Protein 3RX9 (pdb70)

Foldseek 3Di:
DAFKAKAKEFEAQQALADPVRHRDKWKKKKFQFLDCPVVVPDALCCVPPNDPVVRVVGTPDMDIDIAGRRGMDIGIGGRDPSRQKMKMFIPGPDAPRVVPFRMDMDGPVRGDRPDHFYWYGYYRGIDTDD

Secondary structure (DSSP, 8-state):
---EEEEEEEEEEEES--TT-----EEEEEEEES-SHHHHH--HHHHHH---HHHHHHEEEEEEEEEPTT-EEEEEEEPPTT--EEEEEE--SS--TTTT-SEEEEEGGG--SSSPEEEEEEETEEEEE-

Radius of gyration: 14.17 Å; Cα contacts (8 Å, |Δi|>4): 358; chains: 1; bounding box: 34×42×23 Å

InterPro domains:
  IPR017734 Type VI secretion system, lipoprotein SciN [PF12790] (48-165)
  IPR017734 Type VI secretion system, lipoprotein SciN [PTHR37625] (12-172)
  IPR017734 Type VI secretion system, lipoprotein SciN [TIGR03352] (14-154)
  IPR038706 Type VI secretion protein SciN-like superfamily [G3DSA:2.60.40.4150] (45-178)

Nearest PDB structures (foldseek):
  6hs7-assembly1_F  TM=9.892E-01  e=8.458E-25  Escherichia coli
  4y7o-assembly1_C  TM=9.922E-01  e=5.433E-24  Escherichia coli
  4y7o-assembly2_D  TM=1.000E+00  e=2.293E-23  Escherichia coli
  3zhn-assembly1_A  TM=7.893E-01  e=9.051E-12  Pseudomonas aeruginosa PAO1
  4a1r-assembly5_A  TM=8.270E-01  e=6.807E-10  Serratia marcescens

CATH classification: 2.60.40.4150

Sequence (130 aa):
QIKTLHLDIRARREAINTSSSAAGIIPLSSVVVRRIIYQLKDNRRSSFDSSADYQALFTGDNNEILAGDIIAQQKDVWWLLQPGGSVAVDMPLDDAAKFTGVAAMMFLEEPDQKKKNTWRVVVLLGRRDDELEPDTTPRLIEEVSSGNTLLTLLP

Organism: Escherichia coli (strain 55989 / EAEC) (NCBI:txid585055)

B-factor: mean 19.17, std 13.49, range [5.89, 102.78]

Solvent-accessible surface area: 7003 Å² total; per-residue (Å²): 117,24,178,28,0,35,2,32,0,115,12,136,132,55,0,6,38,31,106,85,43,103,53,75,20,2,39,0,40,0,2,2,0,103,53,43,186,22,0,63,93,8,76,41,130,31,13,24,102,38,137,46,150,137,6,65,39,20,44,60,34,78,86,72,15,149,0,94,41,38,22,56,29,75,0,90,29,109,9,62,126,53,1,112,38,1,0,0,0,0,67,1,106,93,28,31,102,201,148,75,42,3,28,25,41,0,13,64,151,76,11,87,66,129,78,63,58,41,0,36,0,31,29,47,40,10,53,48,59,163

Structure (mmCIF, N/CA/C/O backbone):
data_3RX9
#
_entry.id   3RX9
#
_cell.length_a   78.070
_cell.length_b   78.070
_cell.length_c   46.980
_cell.angle_alpha   90.00
_cell.angle_beta   90.00
_cell.angle_gamma   120.00
#
_symmetry.space_group_name_H-M   'P 31 2 1'
#
loop_
_entity.id
_entity.type
_entity.pdbx_description
1 polymer 'Putative uncharacterized protein'
2 non-polymer 'SULFATE ION'
3 water water
#
loop_
_atom_site.group_PDB
_atom_site.id
_atom_site.type_symbol
_atom_site.label_atom_id
_atom_site.label_alt_id
_atom_site.label_comp_id
_atom_site.label_asym_id
_atom_site.label_entity_id
_atom_site.label_seq_id
_atom_site.pdbx_PDB_ins_code
_atom_site.Cartn_x
_atom_site.Cartn_y
_atom_site.Cartn_z
_atom_site.occupancy
_atom_site.B_iso_or_equiv
_atom_site.auth_seq_id
_atom_site.auth_comp_id
_atom_site.auth_asym_id
_atom_site.auth_atom_id
_atom_site.pdbx_PDB_model_num
ATOM 1 N N . GLN A 1 22 ? -22.105 14.747 -1.253 1.00 62.93 22 GLN A N 1
ATOM 2 C CA . GLN A 1 22 ? -21.162 14.832 -2.407 1.00 55.02 22 GLN A CA 1
ATOM 3 C C . GLN A 1 22 ? -20.054 15.839 -2.164 1.00 55.06 22 GLN A C 1
ATOM 4 O O . GLN A 1 22 ? -18.866 15.497 -2.192 1.00 52.92 22 GLN A O 1
ATOM 5 N N . ILE A 1 23 ? -20.446 17.088 -1.928 1.00 43.00 23 ILE A N 1
ATOM 6 C CA . ILE A 1 23 ? -19.501 18.145 -1.606 1.00 33.43 23 ILE A CA 1
ATOM 7 C C . ILE A 1 23 ? -19.576 18.473 -0.104 1.00 27.63 23 ILE A C 1
ATOM 8 O O . ILE A 1 23 ? -20.540 19.064 0.362 1.00 37.42 23 ILE A O 1
ATOM 13 N N . LYS A 1 24 ? -18.547 18.068 0.634 1.00 23.46 24 LYS A N 1
ATOM 14 C CA . LYS A 1 24 ? -18.385 18.362 2.056 1.00 22.44 24 LYS A CA 1
ATOM 15 C C . LYS A 1 24 ? -17.756 19.750 2.276 1.00 16.25 24 LYS A C 1
ATOM 16 O O . LYS A 1 24 ? -18.084 20.449 3.247 1.00 15.94 24 LYS A O 1
ATOM 22 N N . THR A 1 25 ? -16.835 20.119 1.396 1.00 15.36 25 THR A N 1
ATOM 23 C CA . THR A 1 25 ? -16.016 21.317 1.586 1.00 13.94 25 THR A CA 1
ATOM 24 C C . THR A 1 25 ? -16.068 22.183 0.357 1.00 12.57 25 THR A C 1
ATOM 25 O O . THR A 1 25 ? -15.940 21.689 -0.766 1.00 13.91 25 THR A O 1
ATOM 29 N N . LEU A 1 26 ? -16.259 23.483 0.585 1.00 10.66 26 LEU A N 1
ATOM 30 C CA . LEU A 1 26 ? -16.157 24.508 -0.453 1.00 10.00 26 LEU A CA 1
ATOM 31 C C . LEU A 1 26 ? -14.670 24.806 -0.678 1.00 9.72 26 LEU A C 1
ATOM 32 O O . LEU A 1 26 ? -13.987 25.281 0.242 1.00 11.19 26 LEU A O 1
ATOM 37 N N . HIS A 1 27 ? -14.175 24.560 -1.896 1.00 9.63 27 HIS A N 1
ATOM 38 C CA . HIS A 1 27 ? -12.779 24.849 -2.239 1.00 9.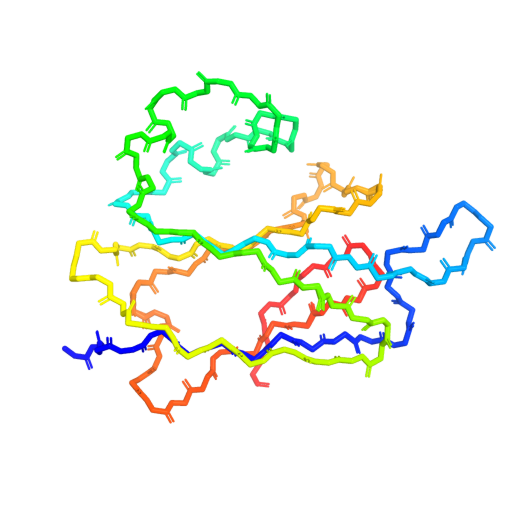63 27 HIS A CA 1
ATOM 39 C C . HIS A 1 27 ? -12.760 25.896 -3.314 1.00 9.43 27 HIS A C 1
ATOM 40 O O . HIS A 1 27 ? -13.239 25.665 -4.442 1.00 10.22 27 HIS A O 1
ATOM 47 N N . LEU A 1 28 ? -12.190 27.063 -3.002 1.00 9.40 28 LEU A N 1
ATOM 48 C CA . LEU A 1 28 ? -11.975 28.133 -3.973 1.00 9.53 28 LEU A CA 1
ATOM 49 C C . LEU A 1 28 ? -10.513 28.541 -3.951 1.00 9.11 28 LEU A C 1
ATOM 50 O O . LEU A 1 28 ? -9.867 28.542 -2.887 1.00 10.81 28 LEU A O 1
ATOM 55 N N . ASP A 1 29 ? -9.994 28.954 -5.095 1.00 10.19 29 ASP A N 1
ATOM 56 C CA . ASP A 1 29 ? -8.639 29.505 -5.191 1.00 10.63 29 ASP A CA 1
ATOM 57 C C . ASP A 1 29 ? -8.829 30.883 -5.813 1.00 10.39 29 ASP A C 1
ATOM 58 O O . ASP A 1 29 ? -9.159 30.964 -7.004 1.00 12.28 29 ASP A O 1
ATOM 63 N N . ILE A 1 30 ? -8.673 31.965 -5.049 1.00 9.12 30 ILE A N 1
ATOM 64 C CA . ILE A 1 30 ? -8.949 33.316 -5.525 1.00 8.84 30 ILE A CA 1
ATOM 65 C C . ILE A 1 30 ? -7.603 33.945 -5.805 1.00 9.53 30 ILE A C 1
ATOM 66 O O . ILE A 1 30 ? -6.772 34.075 -4.895 1.00 11.66 30 ILE A O 1
ATOM 71 N N . ARG A 1 31 ? -7.356 34.264 -7.069 1.00 8.66 31 ARG A N 1
ATOM 72 C CA . ARG A 1 31 ? -6.015 34.700 -7.450 1.00 9.04 31 ARG A CA 1
ATOM 73 C C . ARG A 1 31 ? -6.091 36.057 -8.103 1.00 10.32 31 ARG A C 1
ATOM 74 O O . ARG A 1 31 ? -6.911 36.272 -8.985 1.00 11.34 31 ARG A O 1
ATOM 82 N N . ALA A 1 32 ? -5.202 36.966 -7.707 1.00 9.92 32 ALA A N 1
ATOM 83 C CA . ALA A 1 32 ? -5.196 38.322 -8.255 1.00 9.89 32 ALA A CA 1
ATOM 84 C C . ALA A 1 32 ? -4.076 38.528 -9.266 1.00 10.95 32 ALA A C 1
ATOM 85 O O . ALA A 1 32 ? -2.919 38.108 -9.028 1.00 13.21 32 ALA A O 1
ATOM 87 N N . ARG A 1 33 ? -4.398 39.178 -10.367 1.00 10.18 33 ARG A N 1
ATOM 88 C CA A ARG A 1 33 ? -3.383 39.729 -11.265 0.60 11.57 33 ARG A CA 1
ATOM 89 C CA B ARG A 1 33 ? -3.381 39.725 -11.272 0.40 11.77 33 ARG A CA 1
ATOM 90 C C . ARG A 1 33 ? -2.629 40.859 -10.555 1.00 12.94 33 ARG A C 1
ATOM 91 O O . ARG A 1 33 ? -3.041 41.310 -9.482 1.00 11.41 33 ARG A O 1
ATOM 106 N N . GLU A 1 34 ? -1.518 41.328 -11.137 1.00 14.45 34 GLU A N 1
ATOM 107 C CA . GLU A 1 34 ? -0.797 42.430 -10.509 1.00 15.26 34 GLU A CA 1
ATOM 108 C C . GLU A 1 34 ? -1.621 43.720 -10.420 1.00 12.54 34 GLU A C 1
ATOM 109 O O . GLU A 1 34 ? -1.534 44.443 -9.443 1.00 14.40 34 GLU A O 1
ATOM 115 N N . ALA A 1 35 ? -2.413 44.013 -11.454 1.00 11.54 35 ALA A N 1
ATOM 116 C CA . ALA A 1 35 ? -3.233 45.219 -11.462 1.00 11.31 35 ALA A CA 1
ATOM 117 C C . ALA A 1 35 ? -4.659 44.790 -11.123 1.00 12.24 35 ALA A C 1
ATOM 118 O O . ALA A 1 35 ? -5.370 44.162 -11.943 1.00 14.57 35 ALA A O 1
ATOM 120 N N . ILE A 1 36 ? -5.043 45.040 -9.881 1.00 9.70 36 ILE A N 1
ATOM 121 C CA . ILE A 1 36 ? -6.430 44.852 -9.447 1.00 8.66 36 ILE A CA 1
ATOM 122 C C . ILE A 1 36 ? -6.869 46.102 -8.691 1.00 8.08 36 ILE A C 1
ATOM 123 O O . ILE A 1 36 ? -6.039 46.816 -8.094 1.00 9.08 36 ILE A O 1
ATOM 128 N N . ASN A 1 37 ? -8.168 46.362 -8.731 1.00 8.18 37 ASN A N 1
ATOM 129 C CA . ASN A 1 37 ? -8.826 47.317 -7.846 1.00 8.08 37 ASN A CA 1
ATOM 130 C C . ASN A 1 37 ? -8.076 48.642 -7.823 1.00 7.96 37 ASN A C 1
ATOM 131 O O . ASN A 1 37 ? -7.767 49.181 -6.757 1.00 9.60 37 ASN A O 1
ATOM 136 N N . THR A 1 38 ? -7.771 49.179 -9.001 1.00 7.97 38 THR A N 1
ATOM 137 C CA . THR A 1 38 ? -6.878 50.328 -9.032 1.00 8.30 38 THR A CA 1
ATOM 138 C C . THR A 1 38 ? -7.588 51.613 -8.643 1.00 8.53 38 THR A C 1
ATOM 139 O O . THR A 1 38 ? -8.789 51.819 -8.906 1.00 9.00 38 THR A O 1
ATOM 143 N N . SER A 1 39 ? -6.827 52.492 -8.003 1.00 8.01 39 SER A N 1
ATOM 144 C CA A SER A 1 39 ? -7.343 53.822 -7.707 0.96 8.10 39 SER A CA 1
ATOM 145 C CA B SER A 1 39 ? -7.302 53.843 -7.710 0.04 7.18 39 SER A CA 1
ATOM 146 C CA C SER A 1 39 ? -7.349 53.808 -7.695 0.00 9.19 39 SER A CA 1
ATOM 147 C C . SER A 1 39 ? -7.489 54.644 -8.995 1.00 8.08 39 SER A C 1
ATOM 148 O O . SER A 1 39 ? -7.109 54.196 -10.088 1.00 9.06 39 SER A O 1
ATOM 155 N N . ALA A 1 40 ? -8.007 55.865 -8.881 1.00 8.24 40 ALA A N 1
ATOM 156 C CA . ALA A 1 40 ? -8.142 56.685 -10.078 1.00 8.59 40 ALA A CA 1
ATOM 157 C C . ALA A 1 40 ? -6.787 56.972 -10.689 1.00 8.60 40 ALA A C 1
ATOM 158 O O . ALA A 1 40 ? -6.687 57.143 -11.911 1.00 10.09 40 ALA A O 1
ATOM 160 N N . ALA A 1 41 ? -5.734 57.028 -9.866 1.00 8.63 41 ALA A N 1
ATOM 161 C CA . ALA A 1 41 ? -4.364 57.214 -10.349 1.00 8.04 41 ALA A CA 1
ATOM 162 C C . ALA A 1 41 ? -3.765 55.918 -10.929 1.00 8.84 41 ALA A C 1
ATOM 163 O O . ALA A 1 41 ? -2.589 55.928 -11.298 1.00 11.18 41 ALA A O 1
ATOM 165 N N . GLY A 1 42 ? -4.538 54.829 -10.978 1.00 8.45 42 GLY A N 1
ATOM 166 C CA . GLY A 1 42 ? -4.072 53.576 -11.555 1.00 9.74 42 GLY A CA 1
ATOM 167 C C . GLY A 1 42 ? -3.251 52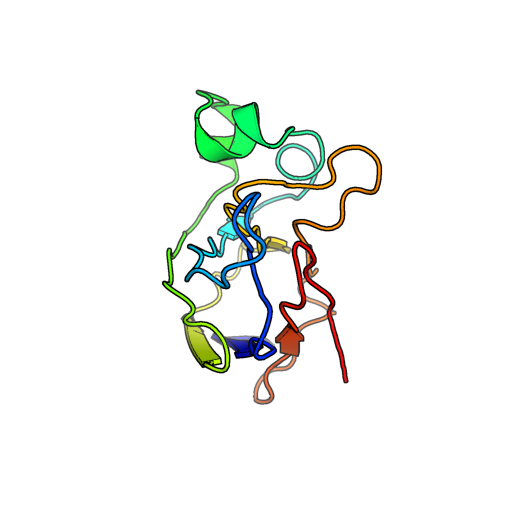.721 -10.615 1.00 9.06 42 GLY A C 1
ATOM 168 O O . GLY A 1 42 ? -2.627 51.776 -11.056 1.00 11.11 42 GLY A O 1
ATOM 169 N N A ILE A 1 43 ? -3.262 53.016 -9.318 0.50 8.29 43 ILE A N 1
ATOM 170 N N B ILE A 1 43 ? -3.255 53.020 -9.317 0.50 8.48 43 ILE A N 1
ATOM 171 C CA A ILE A 1 43 ? -2.424 52.293 -8.369 0.50 8.79 43 ILE A CA 1
ATOM 172 C CA B ILE A 1 43 ? -2.419 52.294 -8.366 0.50 9.12 43 ILE A CA 1
ATOM 173 C C A ILE A 1 43 ? -3.187 51.049 -7.878 0.50 8.52 43 ILE A C 1
ATOM 174 C C B ILE A 1 43 ? -3.183 51.050 -7.874 0.50 8.68 43 ILE A C 1
ATOM 175 O O A ILE A 1 43 ? -4.297 51.171 -7.362 0.50 9.07 43 ILE A O 1
ATOM 176 O O B ILE A 1 43 ? -4.288 51.176 -7.347 0.50 9.38 43 ILE A O 1
ATOM 185 N N . PRO A 1 44 ? -2.618 49.836 -8.060 1.00 9.34 44 PRO A N 1
ATOM 186 C CA . PRO A 1 44 ? -3.307 48.621 -7.580 1.00 9.29 44 PRO A CA 1
ATOM 187 C C . PRO A 1 44 ? -3.478 48.650 -6.069 1.00 8.82 44 PRO A C 1
ATOM 188 O O . PRO A 1 44 ? -2.564 49.066 -5.331 1.00 11.47 44 PRO A O 1
ATOM 192 N N . LEU A 1 45 ? -4.629 48.181 -5.608 1.00 8.44 45 LEU A N 1
ATOM 193 C CA . LEU A 1 45 ? -4.951 48.172 -4.185 1.00 8.77 45 LEU A CA 1
ATOM 194 C C . LEU A 1 45 ? -5.540 46.819 -3.816 1.00 8.39 45 LEU A C 1
ATOM 195 O O . LEU A 1 45 ? -6.262 46.208 -4.611 1.00 9.08 45 LEU A O 1
ATOM 200 N N . SER A 1 46 ? -5.277 46.368 -2.599 1.00 8.59 46 SER A N 1
ATOM 201 C CA A SER A 1 46 ? -5.923 45.157 -2.110 0.16 8.61 46 SER A CA 1
ATOM 202 C CA B SER A 1 46 ? -5.932 45.153 -2.114 0.84 8.42 46 SER A CA 1
ATOM 203 C C . SER A 1 46 ? -7.439 45.349 -2.088 1.00 8.83 46 SER A C 1
ATOM 204 O O . SER A 1 46 ? -7.938 46.473 -2.026 1.00 9.44 46 SER A O 1
ATOM 209 N N . VAL A 1 47 ? -8.161 44.242 -2.109 1.00 7.47 47 VAL A N 1
ATOM 210 C CA . VAL A 1 47 ? -9.611 44.271 -2.150 1.00 7.32 47 VAL A CA 1
ATOM 211 C C . VAL A 1 47 ? -10.171 43.229 -1.187 1.00 7.03 47 VAL A C 1
ATOM 212 O O . VAL A 1 47 ? -9.607 42.137 -1.069 1.00 7.87 47 VAL A O 1
ATOM 216 N N . VAL A 1 48 ? -11.278 43.559 -0.530 1.00 7.41 48 VAL A N 1
ATOM 217 C CA . VAL A 1 48 ? -12.023 42.570 0.251 1.00 7.50 48 VAL A CA 1
ATOM 218 C C . VAL A 1 48 ? -12.903 41.783 -0.685 1.00 7.07 48 VAL A C 1
ATOM 219 O O . VAL A 1 48 ? -13.599 42.359 -1.522 1.00 7.94 48 VAL A O 1
ATOM 223 N N . VAL A 1 49 ? -12.855 40.461 -0.561 1.00 7.05 49 VAL A N 1
ATOM 224 C CA . VAL A 1 49 ? -13.761 39.590 -1.285 1.00 7.51 49 VAL A CA 1
ATOM 225 C C . VAL A 1 49 ? -14.609 38.868 -0.243 1.00 7.04 49 VAL A C 1
ATOM 226 O O . VAL A 1 49 ? -14.074 38.289 0.706 1.00 8.05 49 VAL A O 1
ATOM 230 N N . ARG A 1 50 ? -15.924 38.918 -0.418 1.00 6.44 50 ARG A N 1
ATOM 231 C CA A ARG A 1 50 ? -16.844 38.261 0.489 0.57 6.60 50 ARG A CA 1
ATOM 232 C CA B ARG A 1 50 ? -16.841 38.244 0.496 0.43 6.64 50 ARG A CA 1
ATOM 233 C C . ARG A 1 50 ? -17.390 36.990 -0.169 1.00 6.15 50 ARG A C 1
ATOM 234 O O . ARG A 1 50 ? -17.797 37.003 -1.345 1.00 7.15 50 ARG A O 1
ATOM 249 N N . ILE A 1 51 ? -17.341 35.908 0.592 1.00 5.89 51 ILE A N 1
ATOM 250 C CA A ILE A 1 51 ? -17.809 34.614 0.164 0.90 6.47 51 ILE A CA 1
ATOM 251 C CA B ILE A 1 51 ? -17.812 34.600 0.162 0.10 6.77 51 ILE A CA 1
ATOM 252 C C . ILE A 1 51 ? -19.066 34.295 0.963 1.00 6.93 51 ILE A C 1
ATOM 253 O O . ILE A 1 51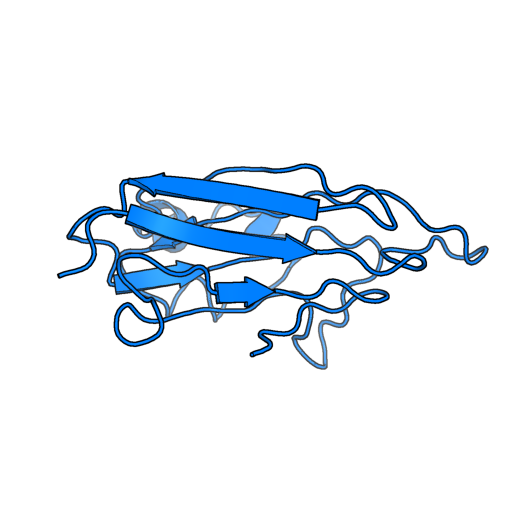 ? -19.052 34.368 2.192 1.00 7.69 51 ILE A O 1
ATOM 262 N N . TYR A 1 52 ? -20.156 33.956 0.283 1.00 7.16 52 TYR A N 1
ATOM 263 C CA . TYR A 1 52 ? -21.452 33.693 0.917 1.00 7.12 52 TYR A CA 1
ATOM 264 C C . TYR A 1 52 ? -21.927 32.296 0.614 1.00 7.76 52 TYR A C 1
ATOM 265 O O . TYR A 1 52 ? -22.022 31.910 -0.559 1.00 9.34 52 TYR A O 1
ATOM 274 N N . GLN A 1 53 ? -22.303 31.558 1.640 1.00 7.69 53 GLN A N 1
ATOM 275 C CA . GLN A 1 53 ? -23.049 30.313 1.435 1.00 6.82 53 GLN A CA 1
ATOM 276 C C . GLN A 1 53 ? -24.516 30.633 1.536 1.00 7.02 53 GLN A C 1
ATOM 277 O O . GLN A 1 53 ? -24.958 31.186 2.556 1.00 8.65 53 GLN A O 1
ATOM 283 N N . LEU A 1 54 ? -25.251 30.335 0.461 1.00 8.17 54 LEU A N 1
ATOM 284 C CA . LEU A 1 54 ? -26.626 30.838 0.304 1.00 8.95 54 LEU A CA 1
ATOM 285 C C . LEU A 1 54 ? -27.669 29.746 0.165 1.00 9.99 54 LEU A C 1
ATOM 286 O O . LEU A 1 54 ? -27.460 28.771 -0.557 1.00 10.53 54 LEU A O 1
ATOM 291 N N . LYS A 1 55 ? -28.812 29.920 0.836 1.00 9.50 55 LYS A N 1
ATOM 292 C CA . LYS A 1 55 ? -29.913 28.982 0.665 1.00 10.78 55 LYS A CA 1
ATOM 293 C C . LYS A 1 55 ? -30.544 29.076 -0.720 1.00 12.44 55 LYS A C 1
ATOM 294 O O . LYS A 1 55 ? -31.121 28.099 -1.203 1.00 14.77 55 LYS A O 1
ATOM 300 N N . ASP A 1 56 ? -30.468 30.254 -1.326 1.00 12.32 56 ASP A N 1
ATOM 301 C CA . ASP A 1 56 ? -31.093 30.558 -2.592 1.00 13.29 56 ASP A CA 1
ATOM 302 C C . ASP A 1 56 ? -30.306 31.706 -3.214 1.00 13.89 56 ASP A C 1
ATOM 303 O O . ASP A 1 56 ? -29.588 32.405 -2.518 1.00 14.30 56 ASP A O 1
ATOM 308 N N . ASN A 1 57 ? -30.479 31.913 -4.514 1.00 14.12 57 ASN A N 1
ATOM 309 C CA . ASN A 1 57 ? -29.712 32.912 -5.249 1.00 14.73 57 ASN A CA 1
ATOM 310 C C . ASN A 1 57 ? -30.471 34.179 -5.596 1.00 14.96 57 ASN A C 1
ATOM 311 O O . ASN A 1 57 ? -29.841 35.150 -6.001 1.00 15.03 57 ASN A O 1
ATOM 316 N N . ARG A 1 58 ? -31.801 34.175 -5.485 1.00 15.53 58 ARG A N 1
ATOM 317 C CA A ARG A 1 58 ? -32.600 35.247 -6.083 0.53 16.55 58 ARG A CA 1
ATOM 318 C CA B ARG A 1 58 ? -32.590 35.246 -6.087 0.47 16.36 58 ARG A CA 1
ATOM 319 C C . ARG A 1 58 ? -32.312 36.598 -5.441 1.00 15.70 58 ARG A C 1
ATOM 320 O O . ARG A 1 58 ? -32.052 37.587 -6.140 1.00 16.65 58 ARG A O 1
ATOM 335 N N . SER A 1 59 ? -32.332 36.658 -4.111 1.00 16.05 59 SER A N 1
ATOM 336 C CA A SER A 1 59 ? -32.076 37.913 -3.416 0.53 16.69 59 SER A CA 1
ATOM 337 C CA B SER A 1 59 ? -32.079 37.932 -3.440 0.47 16.69 59 SER A CA 1
ATOM 338 C C . SER A 1 59 ? -30.665 38.435 -3.669 1.00 14.18 59 SER A C 1
ATOM 339 O O . SER A 1 59 ? -30.464 39.626 -3.952 1.00 15.76 59 SER A O 1
ATOM 344 N N . PHE A 1 60 ? -29.689 37.527 -3.566 1.00 13.04 60 PHE A N 1
ATOM 345 C CA . PHE A 1 60 ? -28.292 37.881 -3.846 1.00 11.23 60 PHE A CA 1
ATOM 346 C C . PHE A 1 60 ? -28.134 38.457 -5.264 1.00 10.25 60 PHE A C 1
ATOM 347 O O . PHE A 1 60 ? -27.532 39.525 -5.467 1.00 11.44 60 PHE A O 1
ATOM 355 N N . ASP A 1 61 ? -28.719 37.768 -6.248 1.00 10.85 61 ASP A N 1
ATOM 356 C CA . ASP A 1 61 ? -28.521 38.153 -7.627 1.00 11.43 61 ASP A CA 1
ATOM 357 C C . ASP A 1 61 ? -29.213 39.474 -7.938 1.00 11.01 61 ASP A C 1
ATOM 358 O O . ASP A 1 61 ? -28.751 40.193 -8.821 1.00 11.14 61 ASP A O 1
ATOM 363 N N . SER A 1 62 ? -30.313 39.779 -7.244 1.00 11.74 62 SER A N 1
ATOM 364 C CA A SER A 1 62 ? -31.093 41.004 -7.483 0.60 13.04 62 SER A CA 1
ATOM 365 C CA B SER A 1 62 ? -31.036 41.022 -7.548 0.40 12.98 62 SER A CA 1
ATOM 366 C C . SER A 1 62 ? -30.511 42.203 -6.737 1.00 13.09 62 SER A C 1
ATOM 367 O O . SER A 1 62 ? -30.814 43.370 -7.058 1.00 17.26 62 SER A O 1
ATOM 372 N N . ALA A 1 63 ? -29.679 41.932 -5.732 1.00 12.60 63 ALA A N 1
ATOM 373 C CA . ALA A 1 63 ? -29.104 43.036 -4.944 1.00 12.93 63 ALA A CA 1
ATOM 374 C C . ALA A 1 63 ? -28.113 43.824 -5.784 1.00 12.79 63 ALA A C 1
ATOM 375 O O . ALA A 1 63 ? -27.344 43.227 -6.541 1.00 15.60 63 ALA A O 1
ATOM 377 N N . ASP A 1 64 ? -28.125 45.150 -5.668 1.00 13.01 64 ASP A N 1
ATOM 378 C CA . ASP A 1 64 ? -27.038 45.941 -6.241 1.00 14.52 64 ASP A CA 1
ATOM 379 C C . ASP A 1 64 ? -25.868 45.992 -5.263 1.00 14.01 64 ASP A C 1
ATOM 380 O O . ASP A 1 64 ? -25.944 45.484 -4.137 1.00 12.58 64 ASP A O 1
ATOM 385 N N . TYR A 1 65 ? -24.770 46.589 -5.712 1.00 14.13 65 TYR A N 1
ATOM 386 C CA . TYR A 1 65 ? -23.563 46.646 -4.927 1.00 12.61 65 TYR A CA 1
ATOM 387 C C . TYR A 1 65 ? -23.814 47.307 -3.564 1.00 13.91 65 TYR A C 1
ATOM 388 O O . TYR A 1 65 ? -23.395 46.799 -2.532 1.00 14.58 65 TYR A O 1
ATOM 397 N N . GLN A 1 66 ? -24.523 48.444 -3.565 1.00 15.69 66 GLN A N 1
ATOM 398 C CA . GLN A 1 66 ? -24.781 49.154 -2.324 1.00 19.54 66 GLN A CA 1
ATOM 399 C C . GLN A 1 66 ? -25.606 48.296 -1.366 1.00 19.11 66 GLN A C 1
ATOM 400 O O . GLN A 1 66 ? -25.347 48.261 -0.160 1.00 23.26 66 GLN A O 1
ATOM 406 N N . ALA A 1 67 ? -26.608 47.610 -1.917 1.00 18.52 67 ALA A N 1
ATOM 407 C CA . ALA A 1 67 ? -27.540 46.787 -1.136 1.00 20.10 67 ALA A CA 1
ATOM 408 C C . ALA A 1 67 ? -26.844 45.579 -0.564 1.00 21.06 67 ALA A C 1
ATOM 409 O O . ALA A 1 67 ? -27.117 45.178 0.568 1.00 27.20 67 ALA A O 1
ATOM 411 N N . LEU A 1 68 ? -25.943 44.989 -1.350 1.00 20.14 68 LEU A N 1
ATOM 412 C CA . LEU A 1 68 ? -25.322 43.764 -0.924 1.00 20.13 68 LEU A CA 1
ATOM 413 C C . LEU A 1 68 ? -24.353 44.066 0.215 1.00 22.30 68 LEU A C 1
ATOM 414 O O . LEU A 1 68 ? -24.327 43.328 1.205 1.00 28.42 68 LEU A O 1
ATOM 419 N N . PHE A 1 69 ? -23.623 45.176 0.109 1.00 23.05 69 PHE A N 1
ATOM 420 C CA . PHE A 1 69 ? -22.547 45.519 1.031 1.00 30.93 69 PHE A CA 1
ATOM 421 C C . PHE A 1 69 ? -22.897 46.471 2.179 1.00 35.69 69 PHE A C 1
ATOM 422 O O . PHE A 1 69 ? -22.249 46.422 3.224 1.00 48.45 69 PHE A O 1
ATOM 430 N N . THR A 1 70 ? -23.887 47.345 1.989 1.00 34.57 70 THR A N 1
ATOM 431 C CA . THR A 1 70 ? -24.262 48.328 3.040 1.00 37.56 70 THR A CA 1
ATOM 432 C C . THR A 1 70 ? -25.738 48.271 3.450 1.00 41.08 70 THR A C 1
ATOM 433 O O . THR A 1 70 ? -26.145 48.939 4.413 1.00 51.17 70 THR A O 1
ATOM 437 N N . GLY A 1 71 ? -26.525 47.460 2.740 1.00 42.63 71 GLY A N 1
ATOM 438 C CA . GLY A 1 71 ? -27.993 47.400 2.919 1.00 43.03 71 GLY A CA 1
ATOM 439 C C . GLY A 1 71 ? -28.537 46.527 4.046 1.00 53.39 71 GLY A C 1
ATOM 440 O O . GLY A 1 71 ? -27.825 45.697 4.627 1.00 54.96 71 GLY A O 1
ATOM 441 N N . ASP A 1 72 ? -29.815 46.718 4.359 1.00 56.38 72 ASP A N 1
ATOM 442 C CA . ASP A 1 72 ? -30.465 45.952 5.419 1.00 57.68 72 ASP A CA 1
ATOM 443 C C . ASP A 1 72 ? -31.529 45.011 4.864 1.00 60.69 72 ASP A C 1
ATOM 444 O O . ASP A 1 72 ? -32.633 44.904 5.421 1.00 68.93 72 ASP A O 1
ATOM 449 N N A ASN A 1 73 ? -31.201 44.346 3.758 0.54 55.98 73 ASN A N 1
ATOM 450 N N B ASN A 1 73 ? -31.189 44.319 3.777 0.46 56.02 73 ASN A N 1
ATOM 451 C CA A ASN A 1 73 ? -32.086 43.343 3.171 0.54 51.59 73 ASN A CA 1
ATOM 452 C CA B ASN A 1 73 ? -32.088 43.345 3.166 0.46 52.04 73 ASN A CA 1
ATOM 453 C C A ASN A 1 73 ? -32.185 42.117 4.064 0.54 50.84 73 ASN A C 1
ATOM 454 C C B ASN A 1 73 ? -32.196 42.108 4.041 0.46 51.05 73 ASN A C 1
ATOM 455 O O A ASN A 1 73 ? -31.230 41.346 4.196 0.54 48.02 73 ASN A O 1
ATOM 456 O O B ASN A 1 73 ? -31.258 41.312 4.131 0.46 50.79 73 ASN A O 1
ATOM 465 N N . GLU A 1 74 ? -33.344 41.966 4.696 1.00 52.60 74 GLU A N 1
ATOM 466 C CA . GLU A 1 74 ? -33.581 40.865 5.613 1.00 49.89 74 GLU A CA 1
ATOM 467 C C . GLU A 1 74 ? -33.873 39.568 4.867 1.00 45.79 74 GLU A C 1
ATOM 468 O O . GLU A 1 74 ? -33.578 38.493 5.383 1.00 41.40 74 GLU A O 1
ATOM 474 N N . ILE A 1 75 ? -34.433 39.658 3.655 1.00 43.94 75 ILE A N 1
ATOM 475 C CA . ILE A 1 75 ? -34.541 38.467 2.808 1.00 39.18 75 ILE A CA 1
ATOM 476 C C . ILE A 1 75 ? -33.123 37.985 2.481 1.00 33.90 75 ILE A C 1
ATOM 477 O O . ILE A 1 75 ? -32.833 36.784 2.602 1.00 35.54 75 ILE A O 1
ATOM 482 N N . LEU A 1 76 ? -32.232 38.900 2.087 1.00 31.88 76 LEU A N 1
ATOM 483 C CA . LEU A 1 76 ? -30.845 38.478 1.866 1.00 25.42 76 LEU A CA 1
ATOM 484 C C . LEU A 1 76 ? -30.221 37.898 3.133 1.00 22.59 76 LEU A C 1
ATOM 485 O O . LEU A 1 76 ? -29.623 36.825 3.087 1.00 18.98 76 LEU A O 1
ATOM 490 N N . ALA A 1 77 ? -30.347 38.599 4.256 1.00 23.17 77 ALA A N 1
ATOM 491 C CA . ALA A 1 77 ? -29.847 38.080 5.532 1.00 23.56 77 ALA A CA 1
ATOM 492 C C . ALA A 1 77 ? -30.386 36.683 5.817 1.00 22.83 77 ALA A C 1
ATOM 493 O O . ALA A 1 77 ? -29.612 35.825 6.260 1.00 21.66 77 ALA A O 1
ATOM 495 N N . GLY A 1 78 ? -31.682 36.453 5.537 1.00 19.61 78 GLY A N 1
ATOM 496 C CA . GLY A 1 78 ? -32.294 35.129 5.727 1.00 19.26 78 GLY A CA 1
ATOM 497 C C . GLY A 1 78 ? -31.672 34.035 4.852 1.00 18.77 78 GLY A C 1
ATOM 498 O O . GLY A 1 78 ? -31.664 32.863 5.218 1.00 24.17 78 GLY A O 1
ATOM 499 N N . ASP A 1 79 ? -31.133 34.412 3.691 1.00 13.87 79 ASP A N 1
ATOM 500 C CA . ASP A 1 79 ? -30.536 33.447 2.776 1.00 12.84 79 ASP A CA 1
ATOM 501 C C . ASP A 1 79 ? -29.089 33.099 3.111 1.00 11.80 79 ASP A C 1
ATOM 502 O O . ASP A 1 79 ? -28.598 32.059 2.672 1.00 11.97 79 ASP A O 1
ATOM 507 N N . ILE A 1 80 ? -28.389 33.937 3.870 1.00 11.09 80 ILE A N 1
ATOM 508 C CA . ILE A 1 80 ? -26.976 33.722 4.115 1.00 9.91 80 ILE A CA 1
ATOM 509 C C . ILE A 1 80 ? -26.797 32.769 5.303 1.00 11.14 80 ILE A C 1
ATOM 510 O O . ILE A 1 80 ? -27.239 33.041 6.411 1.00 15.54 80 ILE A O 1
ATOM 515 N N . ILE A 1 81 ? -26.198 31.622 5.040 1.00 8.39 81 ILE A N 1
ATOM 516 C CA . ILE A 1 81 ? -25.914 30.632 6.073 1.00 8.02 81 ILE A CA 1
ATOM 517 C C . ILE A 1 81 ? -24.572 30.953 6.717 1.00 7.78 81 ILE A C 1
ATOM 518 O O . ILE A 1 81 ? -24.423 30.819 7.935 1.00 9.08 81 ILE A O 1
ATOM 523 N N . ALA A 1 82 ? -23.572 31.304 5.913 1.00 7.32 82 ALA A N 1
ATOM 524 C CA . ALA A 1 82 ? -22.241 31.593 6.414 1.00 7.37 82 ALA A CA 1
ATOM 525 C C . ALA A 1 82 ? -21.615 32.559 5.447 1.00 6.38 82 ALA A C 1
ATOM 526 O O . ALA A 1 82 ? -21.941 32.578 4.251 1.00 7.57 82 ALA A O 1
ATOM 528 N N . GLN A 1 83 ? -20.676 33.338 5.938 1.00 7.19 83 GLN A N 1
ATOM 529 C CA A GLN A 1 83 ? -19.982 34.335 5.143 0.51 7.14 83 GLN A CA 1
ATOM 530 C CA B GLN A 1 83 ? -19.945 34.255 5.069 0.49 7.16 83 GLN A CA 1
ATOM 531 C C . GLN A 1 83 ? -18.547 34.463 5.611 1.00 7.32 83 GLN A C 1
ATOM 532 O O . GLN A 1 83 ? -18.303 34.421 6.819 1.00 8.73 83 GLN A O 1
ATOM 543 N N . LYS A 1 84 ? -17.617 34.658 4.691 1.00 7.54 84 LYS A N 1
ATOM 544 C CA . LYS A 1 84 ? -16.233 34.906 5.044 1.00 8.21 84 LYS A CA 1
ATOM 545 C C . LYS A 1 84 ? -15.748 36.118 4.287 1.00 7.08 84 LYS A C 1
ATOM 546 O O . LYS A 1 84 ? -16.051 36.240 3.099 1.00 7.58 84 LYS A O 1
ATOM 552 N N . ASP A 1 85 ? -14.977 36.993 4.917 1.00 7.50 85 ASP A N 1
ATOM 553 C CA . ASP A 1 85 ? -14.344 38.122 4.231 1.00 7.24 85 ASP A CA 1
ATOM 554 C C . ASP A 1 85 ? -12.859 37.847 4.138 1.00 7.87 85 ASP A C 1
ATOM 555 O O . ASP A 1 85 ? -12.235 37.549 5.161 1.00 10.58 85 ASP A O 1
ATOM 560 N N . VAL A 1 86 ? -12.303 37.889 2.937 1.00 7.38 86 VAL A N 1
ATOM 561 C CA . VAL A 1 86 ? -10.860 37.720 2.764 1.00 8.11 86 VAL A CA 1
ATOM 562 C C . VAL A 1 86 ? -10.277 38.960 2.121 1.00 8.31 86 VAL A C 1
ATOM 563 O O . VAL A 1 86 ? -10.966 39.718 1.422 1.00 10.26 86 VAL A O 1
ATOM 567 N N A TRP A 1 87 ? -8.975 39.144 2.301 0.55 7.96 87 TRP A N 1
ATOM 568 N N B TRP A 1 87 ? -8.996 39.187 2.411 0.45 8.96 87 TRP A N 1
ATOM 569 C CA A TRP A 1 87 ? -8.271 40.343 1.853 0.55 8.07 87 TRP A CA 1
ATOM 570 C CA B TRP A 1 87 ? -8.232 40.274 1.821 0.45 9.56 87 TRP A CA 1
ATOM 571 C C A TRP A 1 87 ? -7.255 39.911 0.827 0.55 7.58 87 TRP A C 1
ATOM 572 C C B TRP A 1 87 ? -7.376 39.698 0.740 0.45 9.10 87 TRP A C 1
ATOM 573 O O A TRP A 1 87 ? -6.289 39.196 1.170 0.55 7.76 87 TRP A O 1
ATOM 574 O O B TRP A 1 87 ? -6.612 38.732 0.956 0.45 9.71 87 TRP A O 1
ATOM 595 N N . LEU A 1 88 ? -7.480 40.292 -0.434 1.00 7.63 88 LEU A N 1
ATOM 596 C CA A LEU A 1 88 ? -6.656 39.854 -1.552 0.75 8.33 88 LEU A CA 1
ATOM 597 C CA B LEU A 1 88 ? -6.682 39.870 -1.586 0.25 8.38 88 LEU A CA 1
ATOM 598 C C . LEU A 1 88 ? -5.688 40.956 -1.943 1.00 8.25 88 LEU A C 1
ATOM 599 O O . LEU A 1 88 ? -6.111 42.060 -2.302 1.00 9.06 88 LEU A O 1
ATOM 608 N N . GLN A 1 89 ? -4.397 40.655 -1.844 1.00 9.77 89 GLN A N 1
ATOM 609 C CA . GLN A 1 89 ? -3.371 41.621 -2.301 1.00 10.92 89 GLN A CA 1
ATOM 610 C C . GLN A 1 89 ? -3.206 41.575 -3.821 1.00 10.96 89 GLN A C 1
ATOM 611 O O . GLN A 1 89 ? -3.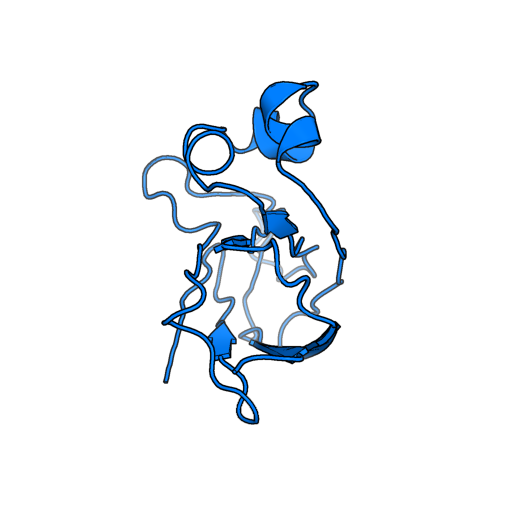334 40.528 -4.433 1.00 10.70 89 GLN A O 1
ATOM 617 N N . PRO A 1 90 ? -2.801 42.696 -4.430 1.00 10.65 90 PRO A N 1
ATOM 618 C CA . PRO A 1 90 ? -2.434 42.656 -5.836 1.00 11.14 90 PRO A CA 1
ATOM 619 C C . PRO A 1 90 ? -1.329 41.603 -6.028 1.00 11.59 90 PRO A C 1
ATOM 620 O O . PRO A 1 90 ? -0.401 41.523 -5.221 1.00 13.02 90 PRO A O 1
ATOM 624 N N . GLY A 1 91 ? -1.484 40.770 -7.055 1.00 11.72 91 GLY A N 1
ATOM 625 C CA . GLY A 1 91 ? -0.548 39.718 -7.355 1.00 13.34 91 GLY A CA 1
ATOM 626 C C . GLY A 1 91 ? -0.596 38.539 -6.393 1.00 14.14 91 GLY A C 1
ATOM 627 O O . GLY A 1 91 ? 0.173 37.584 -6.553 1.00 18.28 91 GLY A O 1
ATOM 628 N N . GLY A 1 92 ? -1.522 38.566 -5.432 1.00 12.56 92 GLY A N 1
ATOM 629 C CA . GLY A 1 92 ? -1.630 37.575 -4.377 1.00 13.29 92 GLY A CA 1
ATOM 630 C C . GLY A 1 92 ? -2.698 36.531 -4.640 1.00 11.04 92 GLY A C 1
ATOM 631 O O . GLY A 1 92 ? -3.264 36.476 -5.714 1.00 12.96 92 GLY A O 1
ATOM 632 N N . SER A 1 93 ? -2.909 35.669 -3.662 1.00 10.72 93 SER A N 1
ATOM 633 C CA . SER A 1 93 ? -3.935 34.634 -3.758 1.00 11.45 93 SER A CA 1
ATOM 634 C C . SER A 1 93 ? -4.451 34.268 -2.384 1.00 11.81 93 SER A C 1
ATOM 635 O O . SER A 1 93 ? -3.759 34.43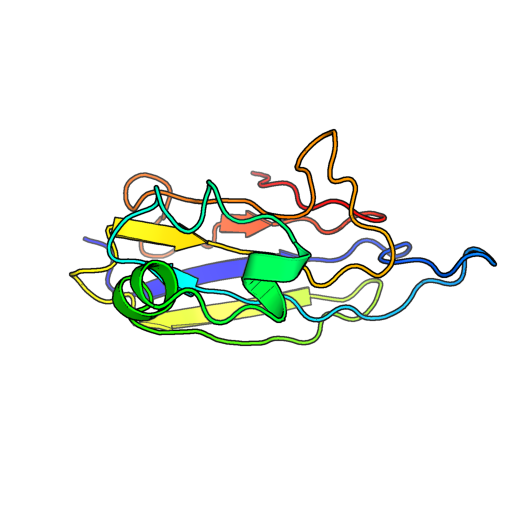9 -1.389 1.00 15.59 93 SER A O 1
ATOM 638 N N . VAL A 1 94 ? -5.685 33.774 -2.343 1.00 11.21 94 VAL A N 1
ATOM 639 C CA . VAL A 1 94 ? -6.317 33.302 -1.119 1.00 10.46 94 VAL A CA 1
ATOM 640 C C . VAL A 1 94 ? -6.960 31.953 -1.403 1.00 10.16 94 VAL A C 1
ATOM 641 O O . VAL A 1 94 ? -7.701 31.817 -2.376 1.00 12.66 94 VAL A O 1
ATOM 645 N N . ALA A 1 95 ? -6.690 30.974 -0.562 1.00 10.66 95 ALA A N 1
ATOM 646 C CA . ALA A 1 95 ? -7.319 29.665 -0.639 1.00 10.76 95 ALA A CA 1
ATOM 647 C C . ALA A 1 95 ? -8.480 29.646 0.351 1.00 10.99 95 ALA A C 1
ATOM 648 O O . ALA A 1 95 ? -8.282 29.926 1.548 1.00 12.29 95 ALA A O 1
ATOM 650 N N . VAL A 1 96 ? -9.676 29.298 -0.118 1.00 10.23 96 VAL A N 1
ATOM 651 C CA . VAL A 1 96 ? -10.829 29.115 0.754 1.00 10.06 96 VAL A CA 1
ATOM 652 C C . VAL A 1 96 ? -11.120 27.609 0.809 1.00 10.61 96 VAL A C 1
ATOM 653 O O . VAL A 1 96 ? -11.333 26.991 -0.244 1.00 11.96 96 VAL A O 1
ATOM 657 N N . ASP A 1 97 ? -11.086 27.011 2.003 1.00 10.72 97 ASP A N 1
ATOM 658 C CA . ASP A 1 97 ? -11.406 25.597 2.204 1.00 10.41 97 ASP A CA 1
ATOM 659 C C . ASP A 1 97 ? -12.316 25.548 3.413 1.00 11.88 97 ASP A C 1
ATOM 660 O O . ASP A 1 97 ? -11.868 25.419 4.529 1.00 15.45 97 ASP A O 1
ATOM 665 N N . MET A 1 98 ? -13.600 25.732 3.149 1.00 10.40 98 MET A N 1
ATOM 666 C CA . MET A 1 98 ? -14.605 26.034 4.156 1.00 11.09 98 MET A CA 1
ATOM 667 C C . MET A 1 98 ? -15.665 24.918 4.163 1.00 10.20 98 MET A C 1
ATOM 668 O O . MET A 1 98 ? -16.085 24.503 3.104 1.00 11.08 98 MET A O 1
ATOM 673 N N . PRO A 1 99 ? -16.132 24.446 5.332 1.00 10.00 99 PRO A N 1
ATOM 674 C CA . PRO A 1 99 ? -17.218 23.455 5.313 1.00 10.73 99 PRO A CA 1
ATOM 675 C C . PRO A 1 99 ? -18.385 24.000 4.512 1.00 10.54 99 PRO A C 1
ATOM 676 O O . PRO A 1 99 ? -18.777 25.152 4.725 1.00 10.64 99 PRO A O 1
ATOM 680 N N . LEU A 1 100 ? -18.925 23.206 3.585 1.00 10.48 100 LEU A N 1
ATOM 681 C CA . LEU A 1 100 ? -20.057 23.665 2.779 1.00 10.47 100 LEU A CA 1
ATOM 682 C C . LEU A 1 100 ? -21.326 23.157 3.453 1.00 10.04 100 LEU A C 1
ATOM 683 O O . LEU A 1 100 ? -21.539 21.946 3.559 1.00 11.72 100 LEU A O 1
ATOM 688 N N . ASP A 1 101 ? -22.179 24.058 3.916 1.00 9.49 101 ASP A N 1
ATOM 689 C CA . ASP A 1 101 ? -23.410 23.595 4.539 1.00 9.01 101 ASP A CA 1
ATOM 690 C C . ASP A 1 101 ? -24.256 22.815 3.570 1.00 9.47 101 ASP A C 1
ATOM 691 O O . ASP A 1 101 ? -24.352 23.171 2.393 1.00 9.95 101 ASP A O 1
ATOM 696 N N . ASP A 1 102 ? -24.912 21.771 4.051 1.00 9.59 102 ASP A N 1
ATOM 697 C CA . ASP A 1 102 ? -25.759 20.988 3.157 1.00 10.42 102 ASP A CA 1
ATOM 698 C C . ASP A 1 102 ? -26.936 21.784 2.574 1.00 10.14 102 ASP A C 1
ATOM 699 O O . ASP A 1 102 ? -27.458 21.427 1.518 1.00 11.92 102 ASP A O 1
ATOM 704 N N . ALA A 1 103 ? -27.339 22.880 3.235 1.00 9.46 103 ALA A N 1
ATOM 705 C CA . ALA A 1 103 ? -28.428 23.734 2.723 1.00 10.29 103 ALA A CA 1
ATOM 706 C C . ALA A 1 103 ? -27.932 24.838 1.785 1.00 9.45 103 ALA A C 1
ATOM 707 O O . ALA A 1 103 ? -28.746 25.610 1.280 1.00 11.48 103 ALA A O 1
ATOM 709 N N . ALA A 1 104 ? -26.631 24.907 1.560 1.00 9.10 104 ALA A N 1
ATOM 710 C CA . ALA A 1 104 ? -26.055 25.954 0.693 1.00 10.56 104 ALA A CA 1
ATOM 711 C C . ALA A 1 104 ? -26.196 25.526 -0.760 1.00 11.33 104 ALA A C 1
ATOM 712 O O . ALA A 1 104 ? -25.341 24.822 -1.314 1.00 15.10 104 ALA A O 1
ATOM 714 N N . LYS A 1 105 ? -27.289 25.935 -1.372 1.00 10.56 105 LYS A N 1
ATOM 715 C CA . LYS A 1 105 ? -27.518 25.586 -2.781 1.00 11.59 105 LYS A CA 1
ATOM 716 C C . LYS A 1 105 ? -26.633 26.444 -3.715 1.00 10.76 105 LYS A C 1
ATOM 717 O O . LYS A 1 105 ? -26.364 26.065 -4.862 1.00 12.55 105 LYS A O 1
ATOM 723 N N . PHE A 1 106 ? -26.172 27.592 -3.235 1.00 10.62 106 PHE A N 1
ATOM 724 C CA . PHE A 1 106 ? -25.326 28.499 -4.032 1.00 10.68 106 PHE A CA 1
ATOM 725 C C . PHE A 1 106 ? -24.218 29.065 -3.180 1.00 9.98 106 PHE A C 1
ATOM 726 O O . PHE A 1 106 ? -24.354 29.169 -1.960 1.00 10.65 106 PHE A O 1
ATOM 734 N N . THR A 1 107 ? -23.098 29.350 -3.821 1.00 9.33 107 THR A N 1
ATOM 735 C CA . THR A 1 107 ? -22.023 30.107 -3.212 1.00 9.00 107 THR A CA 1
ATOM 736 C C . THR A 1 107 ? -21.861 31.380 -4.010 1.00 7.99 107 THR A C 1
ATOM 737 O O . THR A 1 107 ? -21.669 31.324 -5.199 1.00 9.48 107 THR A O 1
ATOM 741 N N . GLY A 1 108 ? -21.991 32.530 -3.362 1.00 7.68 108 GLY A N 1
ATOM 742 C CA . GLY A 1 108 ? -21.751 33.810 -3.996 1.00 7.47 108 GLY A CA 1
ATOM 743 C C . GLY A 1 108 ? -20.366 34.306 -3.630 1.00 7.00 108 GLY A C 1
ATOM 744 O O . GLY A 1 108 ? -19.893 34.101 -2.505 1.00 8.18 108 GLY A O 1
ATOM 745 N N . VAL A 1 109 ? -19.713 34.989 -4.557 1.00 6.54 109 VAL A N 1
ATOM 746 C CA . VAL A 1 109 ? -18.413 35.585 -4.300 1.00 6.77 109 VAL A CA 1
ATOM 747 C C . VAL A 1 109 ? -18.477 36.996 -4.854 1.00 6.98 109 VAL A C 1
ATOM 748 O O . VAL A 1 109 ? -18.723 37.163 -6.052 1.00 7.99 109 VAL A O 1
ATOM 752 N N . ALA A 1 110 ? -18.295 38.006 -4.011 1.00 6.85 110 ALA A N 1
ATOM 753 C CA . ALA A 1 110 ? -18.445 39.387 -4.457 1.00 6.07 110 ALA A CA 1
ATOM 754 C C . ALA A 1 110 ? -17.274 40.212 -3.957 1.00 6.45 110 ALA A C 1
ATOM 755 O O . ALA A 1 110 ? -16.943 40.160 -2.766 1.00 7.24 110 ALA A O 1
ATOM 757 N N . ALA A 1 111 ? -16.656 40.981 -4.840 1.00 7.21 111 ALA A N 1
ATOM 758 C CA . ALA A 1 111 ? -15.527 41.814 -4.470 1.00 7.17 111 ALA A CA 1
ATOM 759 C C . ALA A 1 111 ? -15.983 43.241 -4.183 1.00 7.53 111 ALA A C 1
ATOM 760 O O . ALA A 1 111 ? -16.748 43.842 -4.968 1.00 8.20 111 ALA A O 1
ATOM 762 N N A MET A 1 112 ? -15.475 43.797 -3.078 0.72 6.78 112 MET A N 1
ATOM 763 N N B MET A 1 112 ? -15.488 43.770 -3.071 0.28 7.84 112 MET A N 1
ATOM 764 C CA A MET A 1 112 ? -15.790 45.160 -2.675 0.72 7.56 112 MET A CA 1
ATOM 765 C CA B MET A 1 112 ? -15.768 45.128 -2.668 0.28 8.96 112 MET A CA 1
ATOM 766 C C A MET A 1 112 ? -14.916 46.165 -3.423 0.72 7.32 112 MET A C 1
ATOM 767 C C B MET A 1 112 ? -14.850 46.085 -3.418 0.28 8.58 112 MET A C 1
ATOM 768 O O A MET A 1 112 ? -14.148 46.963 -2.838 0.72 8.46 112 MET A O 1
ATOM 769 O O B MET A 1 112 ? -14.011 46.764 -2.816 0.28 10.53 112 MET A O 1
ATOM 778 N N . PHE A 1 113 ? -14.990 46.120 -4.740 1.00 7.52 113 PHE A N 1
ATOM 779 C CA . PHE A 1 113 ? -14.154 46.981 -5.586 1.00 7.75 113 PHE A CA 1
ATOM 780 C C . PHE A 1 113 ? -14.480 48.442 -5.337 1.00 8.37 113 PHE A C 1
ATOM 781 O O . PHE A 1 113 ? -15.643 48.828 -5.080 1.00 9.19 113 PHE A O 1
ATOM 789 N N . LEU A 1 114 ? -13.455 49.275 -5.503 1.00 8.25 114 LEU A N 1
ATOM 790 C CA . LEU A 1 114 ? -13.625 50.714 -5.470 1.00 9.59 114 LEU A CA 1
ATOM 791 C C . LEU A 1 114 ? -14.540 51.199 -6.590 1.00 10.78 114 LEU A C 1
ATOM 792 O O . LEU A 1 114 ? -15.360 52.116 -6.389 1.00 14.24 114 LEU A O 1
ATOM 797 N N A GLU A 1 115 ? -14.377 50.541 -7.746 0.53 9.89 115 GLU A N 1
ATOM 798 N N B GLU A 1 115 ? -14.459 50.611 -7.769 0.47 10.11 115 GLU A N 1
ATOM 799 C CA A GLU A 1 115 ? -14.995 50.917 -9.028 0.53 11.16 115 GLU A CA 1
ATOM 800 C CA B GLU A 1 115 ? -15.313 51.080 -8.849 0.47 11.24 115 GLU A CA 1
ATOM 801 C C A GLU A 1 115 ? -15.734 49.693 -9.636 0.53 10.50 115 GLU A C 1
ATOM 802 C C B GLU A 1 115 ? -15.816 49.863 -9.570 0.47 10.49 115 GLU A C 1
ATOM 803 O O A GLU A 1 115 ? -15.357 49.211 -10.705 0.53 11.61 115 GLU A O 1
ATOM 804 O O B GLU A 1 115 ? -15.309 49.517 -10.631 0.47 10.96 115 GLU A O 1
ATOM 815 N N . PRO A 1 116 ? -16.812 49.198 -8.976 1.00 9.37 116 PRO A N 1
ATOM 816 C CA . PRO A 1 116 ? -17.455 48.023 -9.604 1.00 10.73 116 PRO A CA 1
ATOM 817 C C . PRO A 1 116 ? -18.127 48.429 -10.907 1.00 10.91 116 PRO A C 1
ATOM 818 O O . PRO A 1 116 ? -18.655 49.544 -11.033 1.00 12.36 116 PRO A O 1
ATOM 822 N N . ASP A 1 117 ? -18.138 47.512 -11.876 1.00 9.96 117 ASP A N 1
ATOM 823 C CA . ASP A 1 117 ? -18.853 47.764 -13.128 1.00 10.08 117 ASP A CA 1
ATOM 824 C C . ASP A 1 117 ? -20.263 47.237 -12.933 1.00 9.97 117 ASP A C 1
ATOM 825 O O . ASP A 1 117 ? -20.559 46.035 -13.106 1.00 10.33 117 ASP A O 1
ATOM 830 N N . GLN A 1 118 ? -21.141 48.117 -12.468 1.00 11.44 118 GLN A N 1
ATOM 831 C CA . GLN A 1 118 ? -22.491 47.702 -12.160 1.00 13.61 118 GLN A CA 1
ATOM 832 C C . GLN A 1 118 ? -23.290 47.404 -13.420 1.00 12.83 118 GLN A C 1
ATOM 833 O O . GLN A 1 118 ? -24.149 46.533 -13.393 1.00 15.56 118 GLN A O 1
ATOM 839 N N . LYS A 1 119 ? -22.974 48.067 -14.527 1.00 11.56 119 LYS A N 1
ATOM 840 C CA A LYS A 1 119 ? -23.661 47.815 -15.787 0.49 12.15 119 LYS A CA 1
ATOM 841 C CA B LYS A 1 119 ? -23.672 47.807 -15.787 0.51 12.47 119 LYS A CA 1
ATOM 842 C C . LYS A 1 119 ? -23.368 46.418 -16.355 1.00 11.61 119 LYS A C 1
ATOM 843 O O . LYS A 1 119 ? -24.265 45.748 -16.892 1.00 13.05 119 LYS A O 1
ATOM 854 N N . LYS A 1 120 ? -22.122 45.968 -16.217 1.00 9.58 120 LYS A N 1
ATOM 855 C CA . LYS A 1 120 ? -21.749 44.665 -16.768 1.00 9.68 120 LYS A CA 1
ATOM 856 C C . LYS A 1 120 ? -21.884 43.545 -15.736 1.00 8.28 120 LYS A C 1
ATOM 857 O O . LYS A 1 120 ? -21.848 42.353 -16.101 1.00 9.16 120 LYS A O 1
ATOM 863 N N . ASN A 1 121 ? -22.027 43.904 -14.443 1.00 8.34 121 ASN A N 1
ATOM 864 C CA . ASN A 1 121 ? -22.218 42.926 -13.373 1.00 8.37 121 ASN A CA 1
ATOM 865 C C . ASN A 1 121 ? -21.029 41.967 -13.258 1.00 9.02 121 ASN A C 1
ATOM 866 O O . ASN A 1 121 ? -21.195 40.760 -13.031 1.00 10.77 121 ASN A O 1
ATOM 871 N N . THR A 1 122 ? -19.820 42.521 -13.324 1.00 7.79 122 THR A N 1
ATOM 872 C CA . THR A 1 122 ? -18.590 41.723 -13.346 1.00 8.28 122 THR A CA 1
ATOM 873 C C . THR A 1 122 ? -17.845 41.709 -12.010 1.00 7.96 122 THR A C 1
ATOM 874 O O . THR A 1 122 ? -16.688 41.284 -11.954 1.00 9.21 122 THR A O 1
ATOM 878 N N . TRP A 1 123 ? -18.502 42.146 -10.950 1.00 7.25 123 TRP A N 1
ATOM 879 C CA . TRP A 1 123 ? -17.898 42.271 -9.617 1.00 7.70 123 TRP A CA 1
ATOM 880 C C . TRP A 1 123 ? -18.243 41.139 -8.690 1.00 7.27 123 TRP A C 1
ATOM 881 O O . TRP A 1 123 ? -17.831 41.136 -7.544 1.00 8.88 123 TRP A O 1
ATOM 892 N N . ARG A 1 124 ? -18.990 40.159 -9.195 1.00 7.02 124 ARG A N 1
ATOM 893 C CA . ARG A 1 124 ? -19.435 39.018 -8.413 1.00 7.51 124 ARG A CA 1
ATOM 894 C C . ARG A 1 124 ? -19.650 37.836 -9.349 1.00 8.77 124 ARG A C 1
ATOM 895 O O . ARG A 1 124 ? -19.841 37.994 -10.565 1.00 8.23 124 ARG A O 1
ATOM 903 N N . VAL A 1 125 ? -19.597 36.644 -8.764 1.00 8.52 125 VAL A N 1
ATOM 904 C CA A VAL A 1 125 ? -19.963 35.404 -9.464 0.90 8.48 125 VAL A CA 1
ATOM 905 C CA B VAL A 1 125 ? -19.910 35.396 -9.434 0.10 8.51 125 VAL A CA 1
ATOM 906 C C . VAL A 1 125 ? -20.799 34.583 -8.481 1.00 8.42 125 VAL A C 1
ATOM 907 O O . VAL A 1 125 ? -20.737 34.779 -7.251 1.00 8.99 125 VAL A O 1
ATOM 914 N N . VAL A 1 126 ? -21.577 33.656 -8.999 1.00 9.51 126 VAL A N 1
ATOM 915 C CA . VAL A 1 126 ? -22.368 32.748 -8.184 1.00 10.27 126 VAL A CA 1
ATOM 916 C C . VAL A 1 126 ? -22.186 31.370 -8.750 1.00 11.55 126 VAL A C 1
ATOM 917 O O . VAL A 1 126 ? -22.221 31.183 -9.973 1.00 13.60 126 VAL A O 1
ATOM 921 N N . LEU A 1 127 ? -21.986 30.413 -7.859 1.00 11.79 127 LEU A N 1
ATOM 922 C CA A LEU A 1 127 ? -21.835 29.026 -8.252 0.38 12.15 127 LEU A CA 1
ATOM 923 C CA B LEU A 1 127 ? -21.800 29.008 -8.215 0.62 12.26 127 LEU A CA 1
ATOM 924 C C . LEU A 1 127 ? -22.894 28.160 -7.611 1.00 11.92 127 LEU A C 1
ATOM 925 O O . LEU A 1 127 ? -23.081 28.184 -6.399 1.00 12.24 127 LEU A O 1
ATOM 934 N N . GLY A 1 128 ? -23.567 27.354 -8.425 1.00 13.81 128 GLY A N 1
ATOM 935 C CA . GLY A 1 128 ? -24.437 26.344 -7.869 1.00 13.89 128 GLY A CA 1
ATOM 936 C C . GLY A 1 128 ? -23.592 25.211 -7.319 1.00 13.92 128 GLY A C 1
ATOM 937 O O . GLY A 1 128 ? -22.406 25.060 -7.682 1.00 13.54 128 GLY A O 1
ATOM 938 N N A ARG A 1 129 ? -24.219 24.328 -6.539 0.57 17.47 129 ARG A N 1
ATOM 939 N N B ARG A 1 129 ? -24.149 24.484 -6.361 0.43 15.99 129 ARG A N 1
ATOM 940 C CA A ARG A 1 129 ? -23.512 23.155 -5.989 0.57 18.11 129 ARG A CA 1
ATOM 941 C CA B ARG A 1 129 ? -23.416 23.388 -5.758 0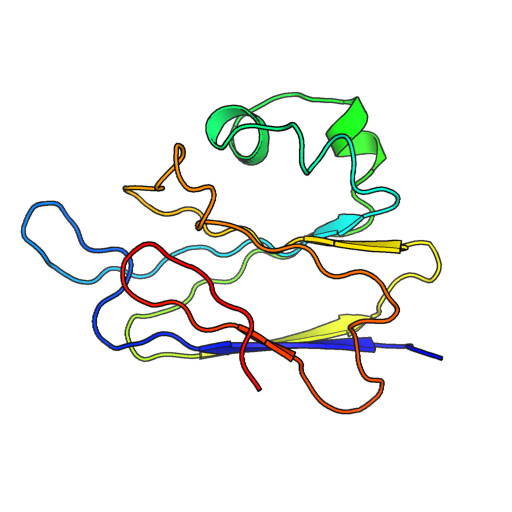.43 14.56 129 ARG A CA 1
ATOM 942 C C A ARG A 1 129 ? -22.860 22.293 -7.071 0.57 17.68 129 ARG A C 1
ATOM 943 C C B ARG A 1 129 ? -22.921 22.350 -6.821 0.43 17.35 129 ARG A C 1
ATOM 944 O O A ARG A 1 129 ? -21.758 21.765 -6.877 0.57 20.90 129 ARG A O 1
ATOM 945 O O B ARG A 1 129 ? -21.908 21.697 -6.560 0.43 20.82 129 ARG A O 1
ATOM 960 N N A ASP A 1 130 ? -23.565 22.150 -8.209 0.50 19.73 130 ASP A N 1
ATOM 961 N N B ASP A 1 130 ? -23.577 22.241 -8.003 0.49 18.72 130 ASP A N 1
ATOM 962 C CA A ASP A 1 130 ? -23.129 21.342 -9.364 0.50 23.67 130 ASP A CA 1
ATOM 963 C CA B ASP A 1 130 ? -23.123 21.350 -9.092 0.49 21.62 130 ASP A CA 1
ATOM 964 C C A ASP A 1 130 ? -21.950 21.974 -10.088 0.50 21.20 130 ASP A C 1
ATOM 965 C C B ASP A 1 130 ? -21.807 21.825 -9.733 0.49 20.72 130 ASP A C 1
ATOM 966 O O A ASP A 1 130 ? -21.463 21.437 -11.085 0.50 22.96 130 ASP A O 1
ATOM 967 O O B ASP A 1 130 ? -21.081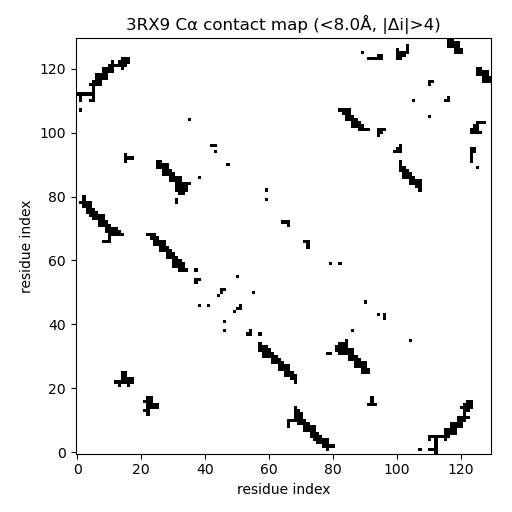 20.998 -10.299 0.49 21.61 130 ASP A O 1
ATOM 976 N N . GLU A 1 131 ? -21.515 23.134 -9.616 1.00 18.43 131 GLU A N 1
ATOM 977 C CA . GLU A 1 131 ? -20.329 23.768 -10.204 1.00 18.22 131 GLU A CA 1
ATOM 978 C C . GLU A 1 131 ? -19.090 23.599 -9.332 1.00 17.61 131 GLU A C 1
ATOM 979 O O . GLU A 1 131 ? -17.996 23.986 -9.725 1.00 22.38 131 GLU A O 1
ATOM 985 N N . LEU A 1 132 ? -19.269 23.054 -8.135 1.00 16.82 132 LEU A N 1
ATOM 986 C CA . LEU A 1 132 ? -18.152 22.797 -7.243 1.00 16.59 132 LEU A CA 1
ATOM 987 C C . LEU A 1 132 ? -17.598 21.401 -7.429 1.00 19.12 132 LEU A C 1
ATOM 988 O O . LEU A 1 132 ? -18.272 20.520 -7.947 1.00 22.61 132 LEU A O 1
ATOM 993 N N . GLU A 1 133 ? -16.370 21.192 -6.968 1.00 18.04 133 GLU A N 1
ATOM 994 C CA . GLU A 1 133 ? -15.740 19.875 -7.035 1.00 20.54 133 GLU A CA 1
ATOM 995 C C . GLU A 1 133 ? -15.338 19.466 -5.625 1.00 19.17 133 GLU A C 1
ATOM 996 O O . GLU A 1 133 ? -14.983 20.325 -4.795 1.00 18.78 133 GLU A O 1
ATOM 1002 N N . PRO A 1 134 ? -15.405 18.159 -5.324 1.00 21.20 134 PRO A N 1
ATOM 1003 C CA . PRO A 1 134 ? -15.160 17.741 -3.938 1.00 20.85 134 PRO A CA 1
ATOM 1004 C C . PRO A 1 134 ? -13.732 17.938 -3.447 1.00 22.01 134 PRO A C 1
ATOM 1005 O O . PRO A 1 134 ? -13.522 18.182 -2.250 1.00 21.17 134 PRO A O 1
ATOM 1009 N N . ASP A 1 135 ? -12.759 17.833 -4.345 1.00 22.78 135 ASP A N 1
ATOM 1010 C CA . ASP A 1 135 ? -11.361 17.823 -3.909 1.00 26.54 135 ASP A CA 1
ATOM 1011 C C . ASP A 1 135 ? -10.452 18.676 -4.770 1.00 30.27 135 ASP A C 1
ATOM 1012 O O . ASP A 1 135 ? -9.225 18.543 -4.708 1.00 37.73 135 ASP A O 1
ATOM 1017 N N . THR A 1 136 ? -11.065 19.548 -5.562 1.00 22.96 136 THR A N 1
ATOM 1018 C CA A THR A 1 136 ? -10.349 20.456 -6.458 0.65 23.79 136 THR A CA 1
ATOM 1019 C CA B THR A 1 136 ? -10.309 20.486 -6.377 0.35 22.41 136 THR A CA 1
ATOM 1020 C C . THR A 1 136 ? -11.000 21.834 -6.301 1.00 19.67 136 THR A C 1
ATOM 1021 O O . THR A 1 136 ? -12.229 21.914 -6.225 1.00 20.89 136 THR A O 1
ATOM 1028 N N . PRO A 1 137 ? -10.203 22.912 -6.282 1.00 15.57 137 PRO A N 1
ATOM 1029 C CA . PRO A 1 137 ? -10.844 24.220 -6.139 1.00 14.07 137 PRO A CA 1
ATOM 1030 C C . PRO A 1 137 ? -11.340 24.778 -7.449 1.00 14.61 137 PRO A C 1
ATOM 1031 O O . PRO A 1 137 ? -10.832 24.436 -8.520 1.00 19.18 137 PRO A O 1
ATOM 1035 N N . ARG A 1 138 ? -12.342 25.634 -7.365 1.00 11.00 138 ARG A N 1
ATOM 1036 C CA . ARG A 1 138 ? -12.680 26.490 -8.480 1.00 11.03 138 ARG A CA 1
ATOM 1037 C C . ARG A 1 138 ? -11.798 27.733 -8.408 1.00 9.84 138 ARG A C 1
ATOM 1038 O O . ARG A 1 138 ? -11.657 28.347 -7.344 1.00 11.34 138 ARG A O 1
ATOM 1046 N N . LEU A 1 139 ? -11.208 28.095 -9.542 1.00 9.88 139 LEU A N 1
ATOM 1047 C CA . LEU A 1 139 ? -10.326 29.240 -9.628 1.00 9.82 139 LEU A CA 1
ATOM 1048 C C . LEU A 1 139 ? -11.117 30.469 -10.014 1.00 9.42 139 LEU A C 1
ATOM 1049 O O . LEU A 1 139 ? -11.846 30.468 -11.014 1.00 10.67 139 LEU A O 1
ATOM 1054 N N . ILE A 1 140 ? -10.977 31.520 -9.217 1.00 9.54 140 ILE A N 1
ATOM 1055 C CA . ILE A 1 140 ? -11.583 32.814 -9.486 1.00 8.76 140 ILE A CA 1
ATOM 1056 C C . ILE A 1 140 ? -10.454 33.800 -9.662 1.00 9.32 140 ILE A C 1
ATOM 1057 O O . ILE A 1 140 ? -9.673 34.005 -8.724 1.00 11.29 140 ILE A O 1
ATOM 1062 N N A GLU A 1 141 ? -10.364 34.376 -10.862 0.53 9.61 141 GLU A N 1
ATOM 1063 N N B GLU A 1 141 ? -10.341 34.384 -10.846 0.47 9.47 141 GLU A N 1
ATOM 1064 C CA A GLU A 1 141 ? -9.370 35.399 -11.207 0.53 9.53 141 GLU A CA 1
ATOM 1065 C CA B GLU A 1 141 ? -9.284 35.355 -11.079 0.47 9.39 141 GLU A CA 1
ATOM 1066 C C A GLU A 1 141 ? -9.904 36.787 -10.854 0.53 9.81 141 GLU A C 1
ATOM 1067 C C B GLU A 1 141 ? -9.808 36.781 -10.949 0.47 9.73 141 GLU A C 1
ATOM 1068 O O A GLU A 1 141 ? -11.028 37.142 -11.227 0.53 10.25 141 GLU A O 1
ATOM 1069 O O B GLU A 1 141 ? -10.828 37.140 -11.549 0.47 9.64 141 GLU A O 1
ATOM 1080 N N . VAL A 1 142 ? -9.093 37.589 -10.170 1.00 9.58 142 VAL A N 1
ATOM 1081 C CA . VAL A 1 142 ? -9.398 39.003 -9.985 1.00 9.26 142 VAL A CA 1
ATOM 1082 C C . VAL A 1 142 ? -8.449 39.760 -10.897 1.00 9.10 142 VAL A C 1
ATOM 1083 O O . VAL A 1 142 ? -7.222 39.571 -10.809 1.00 9.86 142 VAL A O 1
ATOM 1087 N N A SER A 1 143 ? -9.002 40.566 -11.796 0.84 9.67 143 SER A N 1
ATOM 1088 N N B SER A 1 143 ? -8.982 40.566 -11.807 0.16 9.75 143 SER A N 1
ATOM 1089 C CA A SER A 1 143 ? -8.186 41.308 -12.750 0.84 10.59 143 SER A CA 1
ATOM 1090 C CA B SER A 1 143 ? -8.137 41.325 -12.729 0.16 10.38 143 SER A CA 1
ATOM 1091 C C A SER A 1 143 ? -8.839 42.666 -12.903 0.84 9.20 143 SER A C 1
ATOM 1092 C C B SER A 1 143 ? -8.798 42.662 -12.993 0.16 10.02 143 SER A C 1
ATOM 1093 O O A SER A 1 143 ? -10.042 42.745 -13.194 0.84 9.16 143 SER A O 1
ATOM 1094 O O B SER A 1 143 ? -9.931 42.708 -13.475 0.16 11.58 143 SER A O 1
ATOM 1099 N N . GLY A 1 144 ? -8.102 43.748 -12.661 1.00 9.40 144 GLY A N 1
ATOM 1100 C CA . GLY A 1 144 ? -8.713 45.077 -12.701 1.00 9.69 144 GL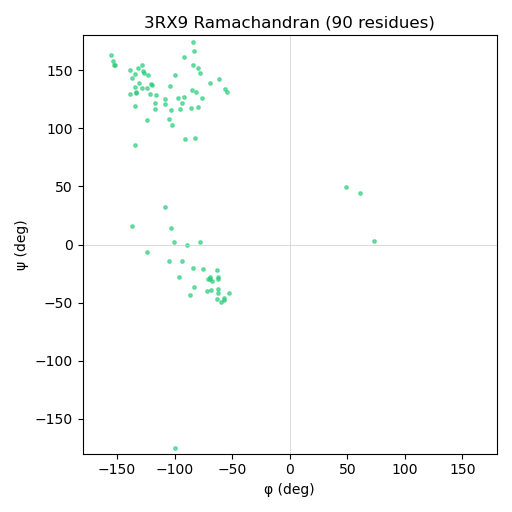Y A CA 1
ATOM 1101 C C . GLY A 1 144 ? -9.872 45.109 -11.719 1.00 8.21 144 GLY A C 1
ATOM 1102 O O . GLY A 1 144 ? -9.704 44.793 -10.538 1.00 9.16 144 GLY A O 1
ATOM 1103 N N . ASN A 1 145 ? -11.051 45.473 -12.207 1.00 9.16 145 ASN A N 1
ATOM 1104 C CA . ASN A 1 145 ? -12.242 45.550 -11.368 1.00 9.64 145 ASN A CA 1
ATOM 1105 C C . ASN A 1 145 ? -13.209 44.427 -11.699 1.00 9.36 145 ASN A C 1
ATOM 1106 O O . ASN A 1 145 ? -14.433 44.598 -11.550 1.00 11.25 145 ASN A O 1
ATOM 1111 N N . THR A 1 146 ? -12.684 43.263 -12.102 1.00 8.28 146 THR A N 1
ATOM 1112 C CA . THR A 1 146 ? -13.539 42.130 -12.432 1.00 9.82 146 THR A CA 1
ATOM 1113 C C . THR A 1 146 ? -13.163 40.827 -11.734 1.00 10.05 146 THR A C 1
ATOM 1114 O O . THR A 1 146 ? -11.991 40.606 -11.380 1.00 10.27 146 THR A O 1
ATOM 1118 N N . LEU A 1 147 ? -14.169 39.955 -11.586 1.00 9.55 147 LEU A N 1
ATOM 1119 C CA A LEU A 1 147 ? -13.997 38.551 -11.146 0.78 10.03 147 LEU A CA 1
ATOM 1120 C CA B LEU A 1 147 ? -14.013 38.564 -11.138 0.22 10.10 147 LEU A CA 1
ATOM 1121 C C . LEU A 1 147 ? -14.377 37.636 -12.280 1.00 10.88 147 LEU A C 1
ATOM 1122 O O . LEU A 1 147 ? -15.395 37.850 -12.952 1.00 12.70 147 LEU A O 1
ATOM 1131 N N . THR A 1 148 ? -13.582 36.603 -12.497 1.00 11.16 148 THR A N 1
ATOM 1132 C CA . THR A 1 148 ? -13.895 35.634 -13.561 1.00 12.19 148 THR A CA 1
ATOM 1133 C C . THR A 1 148 ? -13.622 34.232 -13.052 1.00 12.55 148 THR A C 1
ATOM 1134 O O . THR A 1 148 ? -12.525 33.954 -12.552 1.00 12.89 148 THR A O 1
ATOM 1138 N N . LEU A 1 149 ? -14.592 33.328 -13.218 1.00 11.30 149 LEU A N 1
ATOM 1139 C CA . LEU A 1 149 ? -14.362 31.914 -12.957 1.00 12.76 149 LEU A CA 1
ATOM 1140 C C . LEU A 1 149 ? -13.553 31.317 -14.123 1.00 13.65 149 LEU A C 1
ATOM 1141 O O . LEU A 1 149 ? -13.979 31.426 -15.285 1.00 18.92 149 LEU A O 1
ATOM 1146 N N . LEU A 1 150 ? -12.426 30.676 -13.842 1.00 13.42 150 LEU A N 1
ATOM 1147 C CA . LEU A 1 150 ? -11.480 30.099 -14.823 1.00 15.81 150 LEU A CA 1
ATOM 1148 C C . LEU A 1 150 ? -11.101 28.629 -14.620 1.00 22.51 150 LEU A C 1
ATOM 1149 O O . LEU A 1 150 ? -10.954 28.184 -13.470 1.00 22.22 150 LEU A O 1
ATOM 1154 N N . PRO A 1 151 ? -10.812 27.904 -15.724 0.68 20.96 151 PRO A N 1
ATOM 1155 C CA . PRO A 1 151 ? -10.340 26.519 -15.509 0.56 19.98 151 PRO A CA 1
ATOM 1156 C C . PRO A 1 151 ? -8.958 26.437 -14.854 0.51 27.10 151 PRO A C 1
ATOM 1157 O O . PRO A 1 151 ? -8.100 27.278 -15.077 1.00 28.63 151 PRO A O 1
#